Protein AF-A0A1C6CTY9-F1 (afdb_monomer_lite)

Radius of gyration: 16.67 Å; chains: 1; bounding box: 46×25×41 Å

Foldseek 3Di:
DVCLLPVVVVVVPDPDDDDDPDCPDDDDDDPPPPVPPPELVVLVVVLVSLVVQLVVCCVVPVLPLVSLQVNLVSCLLSLLSCVVVDDDPVSVVSNVVSCVNNVVPHDPVSVVLVVQCVVDSVSSSVVCCVVVVSVVRPVD

Sequence (140 aa):
MEDLGIAHKILFDAGQIVYSDEPLYYYYQRDGSTLHTDCIKFFQDRLAMVTERYLFLEKLYPDMLENDAYFVDMALNDYPILYRSALDPESDQLIRHAYQKSRSILSFYNKMRFAFFSRSKALYYFIERRNCNLARYDNC

Structure (mmCIF, N/CA/C/O backbone):
data_AF-A0A1C6CTY9-F1
#
_entry.id   AF-A0A1C6CTY9-F1
#
loop_
_atom_site.group_PDB
_atom_site.id
_atom_site.type_symbol
_atom_site.label_atom_id
_atom_site.label_alt_id
_atom_site.label_comp_id
_atom_site.label_asym_id
_atom_site.label_entity_id
_atom_site.label_seq_id
_atom_site.pdbx_PDB_ins_code
_atom_site.Cartn_x
_atom_site.Cartn_y
_atom_site.Cartn_z
_atom_site.occupancy
_atom_site.B_iso_or_equiv
_atom_site.auth_seq_id
_atom_site.auth_comp_id
_atom_site.auth_asym_id
_atom_site.auth_atom_id
_atom_site.pdbx_PDB_model_num
ATOM 1 N N . MET A 1 1 ? -11.822 4.090 -9.795 1.00 71.00 1 MET A N 1
ATOM 2 C CA . MET A 1 1 ? -10.568 4.421 -9.078 1.00 71.00 1 MET A CA 1
ATOM 3 C C . MET A 1 1 ? -10.811 5.485 -8.020 1.00 71.00 1 MET A C 1
ATOM 5 O O . MET A 1 1 ? -10.257 5.348 -6.945 1.00 71.00 1 MET A O 1
ATOM 9 N N . GLU A 1 2 ? -11.679 6.468 -8.285 1.00 78.31 2 GLU A N 1
ATOM 10 C CA . GLU A 1 2 ? -12.158 7.456 -7.304 1.00 78.31 2 GLU A CA 1
ATOM 11 C C . GLU A 1 2 ? -12.492 6.860 -5.926 1.00 78.31 2 GLU A C 1
ATOM 13 O O . GLU A 1 2 ? -11.983 7.349 -4.921 1.00 78.31 2 GLU A O 1
ATOM 18 N N . ASP A 1 3 ? -13.237 5.750 -5.883 1.00 83.19 3 ASP A N 1
ATOM 19 C CA . ASP A 1 3 ? -13.602 5.077 -4.628 1.00 83.19 3 ASP A CA 1
ATOM 20 C C . ASP A 1 3 ? -12.388 4.777 -3.732 1.00 83.19 3 ASP A C 1
ATOM 22 O O . ASP A 1 3 ? -12.446 4.969 -2.519 1.00 83.19 3 ASP A O 1
ATOM 26 N N . LEU A 1 4 ? -11.255 4.375 -4.325 1.00 76.88 4 LEU A N 1
ATOM 27 C CA . LEU A 1 4 ? -10.017 4.074 -3.600 1.00 76.88 4 LEU A CA 1
ATOM 28 C C . LEU A 1 4 ? -9.423 5.326 -2.932 1.00 76.88 4 LEU A C 1
ATOM 30 O O . LEU A 1 4 ? -8.889 5.248 -1.824 1.00 76.88 4 LEU A O 1
ATOM 34 N N . GLY A 1 5 ? -9.527 6.477 -3.600 1.00 83.81 5 GLY A N 1
ATOM 35 C CA . GLY A 1 5 ? -9.018 7.762 -3.121 1.00 83.81 5 GLY A CA 1
ATOM 36 C C . GLY A 1 5 ? -9.954 8.488 -2.149 1.00 83.81 5 GLY A C 1
ATOM 37 O O . GLY A 1 5 ? -9.490 9.340 -1.394 1.00 83.81 5 GLY A O 1
ATOM 38 N N . ILE A 1 6 ? -11.250 8.158 -2.126 1.00 89.44 6 ILE A N 1
ATOM 39 C CA . ILE A 1 6 ? -12.257 8.908 -1.353 1.00 89.44 6 ILE A CA 1
ATOM 40 C C . ILE A 1 6 ? -12.848 8.119 -0.180 1.00 89.44 6 ILE A C 1
ATOM 42 O O . ILE A 1 6 ? -13.090 8.712 0.872 1.00 89.44 6 ILE A O 1
ATOM 46 N N . ALA A 1 7 ? -13.038 6.800 -0.294 1.00 91.69 7 ALA A N 1
ATOM 47 C CA . ALA A 1 7 ? -13.771 6.022 0.712 1.00 91.69 7 ALA A CA 1
ATOM 48 C C . ALA A 1 7 ? -13.205 6.174 2.134 1.00 91.69 7 ALA A C 1
ATOM 50 O O . ALA A 1 7 ? -13.961 6.305 3.091 1.00 91.69 7 ALA A O 1
ATOM 51 N N . HIS A 1 8 ? -11.877 6.228 2.278 1.00 89.12 8 HIS A N 1
ATOM 52 C CA . HIS A 1 8 ? -11.235 6.388 3.584 1.00 89.12 8 HIS A CA 1
ATOM 53 C C . HIS A 1 8 ? -11.551 7.733 4.257 1.00 89.12 8 HIS A C 1
ATOM 55 O O . HIS A 1 8 ? -11.606 7.788 5.480 1.00 89.12 8 HIS A O 1
ATOM 61 N N . LYS A 1 9 ? -11.791 8.797 3.481 1.00 92.56 9 LYS A N 1
ATOM 62 C CA . LYS A 1 9 ? -12.166 10.121 4.000 1.00 92.56 9 LYS A CA 1
ATOM 63 C C . LYS A 1 9 ? -13.611 10.117 4.488 1.00 92.56 9 LYS A C 1
ATOM 65 O O . LYS A 1 9 ? -13.883 10.571 5.589 1.00 92.56 9 LYS A O 1
ATOM 70 N N . ILE A 1 10 ? -14.511 9.502 3.715 1.00 93.62 10 ILE A N 1
ATOM 71 C CA . ILE A 1 10 ? -15.917 9.323 4.113 1.00 93.62 10 ILE A CA 1
ATOM 72 C C . ILE A 1 10 ? -16.007 8.510 5.408 1.00 93.62 10 ILE A C 1
ATOM 74 O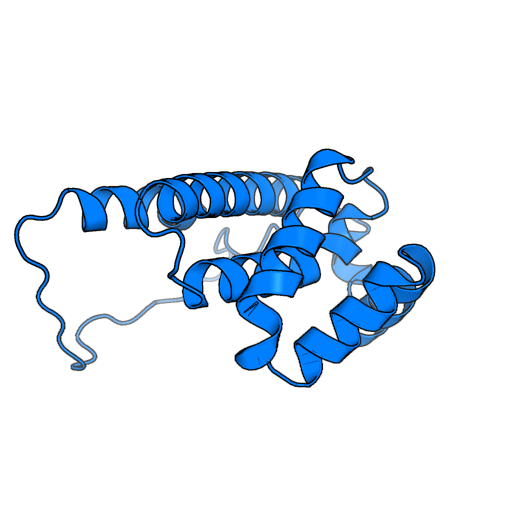 O . ILE A 1 10 ? -16.744 8.879 6.317 1.00 93.62 10 ILE A O 1
ATOM 78 N N . LEU A 1 11 ? -15.251 7.411 5.503 1.00 92.31 11 LEU A N 1
ATOM 79 C CA . LEU A 1 11 ? -15.213 6.589 6.713 1.00 92.31 11 LEU A CA 1
ATOM 80 C C . LEU A 1 11 ? -14.611 7.343 7.902 1.00 92.31 11 LEU A C 1
ATOM 82 O O . LEU A 1 11 ? -15.064 7.147 9.023 1.00 92.31 11 LEU A O 1
ATOM 86 N N . PHE A 1 12 ? -13.615 8.198 7.669 1.00 92.00 12 PHE A N 1
ATOM 87 C CA . PHE A 1 12 ? -13.013 9.014 8.720 1.00 92.00 12 PHE A CA 1
ATOM 88 C C . PHE A 1 12 ? -13.993 10.049 9.293 1.00 92.00 12 PHE A C 1
ATOM 90 O O . PHE A 1 12 ? -14.051 10.223 10.507 1.00 92.00 12 PHE A O 1
ATOM 97 N N . ASP A 1 13 ? -14.796 10.685 8.439 1.00 94.38 13 ASP A N 1
ATOM 98 C CA . ASP A 1 13 ? -15.789 11.684 8.854 1.00 94.38 13 ASP A CA 1
ATOM 99 C C . ASP A 1 13 ? -17.072 11.056 9.443 1.00 94.38 13 ASP A C 1
ATOM 101 O O . ASP A 1 13 ? -17.943 11.761 9.962 1.00 94.38 13 ASP A O 1
ATOM 105 N N . ALA A 1 14 ? -17.223 9.730 9.370 1.00 94.94 14 ALA A N 1
ATOM 106 C CA . ALA A 1 14 ? -18.405 9.035 9.860 1.00 94.94 14 ALA A CA 1
ATOM 107 C C . ALA A 1 14 ? -18.441 8.994 11.399 1.00 94.94 14 ALA A C 1
ATOM 109 O O . ALA A 1 14 ? -17.532 8.489 12.051 1.00 94.94 14 ALA A O 1
ATOM 110 N N . GLY A 1 15 ? -19.550 9.446 11.997 1.00 94.38 15 GLY A N 1
ATOM 111 C CA . GLY A 1 15 ? -19.748 9.372 13.453 1.00 94.38 15 GLY A CA 1
ATOM 112 C C . GLY A 1 15 ? -19.950 7.947 13.988 1.00 94.38 15 GLY A C 1
ATOM 113 O O . GLY A 1 15 ? -19.684 7.681 15.158 1.00 94.38 15 GLY A O 1
ATOM 114 N N . GLN A 1 16 ? -20.415 7.025 13.141 1.00 95.06 16 GLN A N 1
ATOM 115 C CA . GLN A 1 16 ? -20.562 5.606 13.456 1.00 95.06 16 GLN A CA 1
ATOM 116 C C . GLN A 1 16 ? -20.473 4.779 12.171 1.00 95.06 16 GLN A C 1
ATOM 118 O O . GLN A 1 16 ? -21.039 5.151 11.145 1.00 95.06 16 GLN A O 1
ATOM 123 N N . ILE A 1 17 ? -19.799 3.633 12.250 1.00 94.88 17 ILE A N 1
ATOM 124 C CA . ILE A 1 17 ? -19.710 2.650 11.168 1.00 94.88 17 ILE A CA 1
ATOM 125 C C . ILE A 1 17 ? -20.342 1.349 11.668 1.00 94.88 17 ILE A C 1
ATOM 127 O O . ILE A 1 17 ? -20.015 0.877 12.757 1.00 94.88 17 ILE A O 1
ATOM 131 N N . VAL A 1 18 ? -21.252 0.775 10.879 1.00 94.62 18 VAL A N 1
ATOM 132 C CA . VAL A 1 18 ? -21.867 -0.535 11.141 1.00 94.62 18 VAL A CA 1
ATOM 133 C C . VAL A 1 18 ? -21.508 -1.464 9.989 1.00 94.62 18 VAL A C 1
ATOM 135 O O . VAL A 1 18 ? -21.644 -1.091 8.826 1.00 94.62 18 VAL A O 1
ATOM 138 N N . TYR A 1 19 ? -21.038 -2.664 10.318 1.00 93.88 19 TYR A N 1
ATOM 139 C CA . TYR A 1 19 ? -20.644 -3.689 9.358 1.00 93.88 19 TYR A CA 1
ATOM 140 C C . TYR A 1 19 ? -21.528 -4.929 9.522 1.00 93.88 19 TYR A C 1
ATOM 142 O O . TYR A 1 19 ? -21.807 -5.341 10.647 1.00 93.88 19 TYR A O 1
ATOM 150 N N . SER A 1 20 ? -21.951 -5.512 8.400 1.00 94.50 20 SER A N 1
ATOM 151 C CA . SER A 1 20 ? -22.626 -6.809 8.322 1.00 94.50 20 SER A CA 1
ATOM 152 C C . SER A 1 20 ? -21.878 -7.679 7.318 1.00 94.50 20 SER A C 1
ATOM 154 O O . SER A 1 20 ? -21.474 -7.201 6.256 1.00 94.50 20 SER A O 1
ATOM 156 N N . ASP A 1 21 ? -21.680 -8.941 7.674 1.00 94.94 21 ASP A N 1
ATOM 157 C CA . ASP A 1 21 ? -21.068 -9.972 6.839 1.00 94.94 21 ASP A CA 1
ATOM 158 C C . ASP A 1 21 ? -22.083 -10.675 5.920 1.00 94.94 21 ASP A C 1
ATOM 160 O O . ASP A 1 21 ? -21.707 -11.545 5.131 1.00 94.94 21 ASP A O 1
ATOM 164 N N . GLU A 1 22 ? -23.359 -10.279 5.965 1.00 96.44 22 GLU A N 1
ATOM 165 C CA . GLU A 1 22 ? -24.384 -10.816 5.078 1.00 96.44 22 GLU A CA 1
ATOM 166 C C . GLU A 1 22 ? -24.152 -10.354 3.623 1.00 96.44 22 GLU A C 1
ATOM 168 O O . GLU A 1 22 ? -23.985 -9.157 3.360 1.00 96.44 22 GLU A O 1
ATOM 173 N N . PRO A 1 23 ? -24.173 -11.269 2.634 1.00 91.50 23 PRO A N 1
ATOM 174 C CA . PRO A 1 23 ? -23.932 -10.943 1.230 1.00 91.50 23 PRO A CA 1
ATOM 175 C C . PRO A 1 23 ? -25.173 -10.303 0.585 1.00 91.50 23 PRO A C 1
ATOM 177 O O . PRO A 1 23 ? -25.841 -10.901 -0.256 1.00 91.50 23 PRO A O 1
ATOM 180 N N . LEU A 1 24 ? -25.488 -9.072 0.986 1.00 93.94 24 LEU A N 1
ATOM 181 C CA . LEU A 1 24 ? -26.668 -8.327 0.527 1.00 93.94 24 LEU A CA 1
ATOM 182 C C . LEU A 1 24 ? -26.467 -7.638 -0.833 1.00 93.94 24 LEU A C 1
ATOM 184 O O . LEU A 1 24 ? -27.435 -7.210 -1.461 1.00 93.94 24 LEU A O 1
ATOM 188 N N . TYR A 1 25 ? -25.219 -7.515 -1.291 1.00 91.75 25 TYR A N 1
ATOM 189 C CA . TYR A 1 25 ? -24.856 -6.859 -2.545 1.00 91.75 25 TYR A CA 1
ATOM 190 C C . TYR A 1 25 ? -24.024 -7.791 -3.430 1.00 91.75 25 TYR A C 1
ATOM 192 O O . TYR A 1 25 ? -22.994 -8.312 -3.001 1.00 91.75 25 TYR A O 1
ATOM 200 N N . TYR A 1 26 ? -24.445 -7.959 -4.686 1.00 90.19 26 TYR A N 1
ATOM 201 C CA . TYR A 1 26 ? -23.745 -8.773 -5.680 1.00 90.19 26 TYR A CA 1
ATOM 202 C C . TYR A 1 26 ? -23.138 -7.888 -6.765 1.00 90.19 26 TYR A C 1
ATOM 204 O O . TYR A 1 26 ? -23.835 -7.110 -7.417 1.00 90.19 26 TYR A O 1
ATOM 212 N N . TYR A 1 27 ? -21.834 -8.039 -6.990 1.00 87.06 27 TYR A N 1
ATOM 213 C CA . TYR A 1 27 ? -21.138 -7.328 -8.053 1.00 87.06 27 TYR A CA 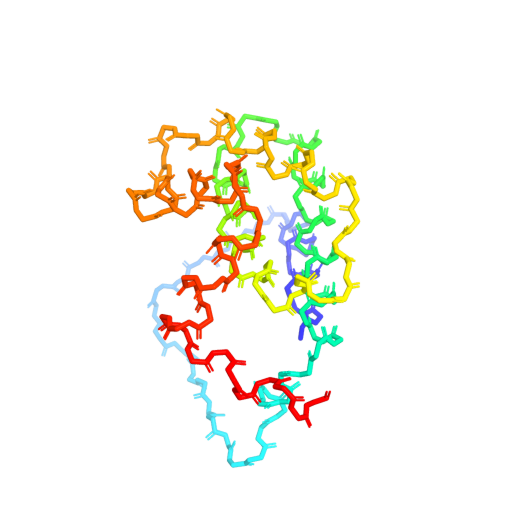1
ATOM 214 C C . TYR A 1 27 ? -21.394 -8.005 -9.405 1.00 87.06 27 TYR A C 1
ATOM 216 O O . TYR A 1 27 ? -20.930 -9.119 -9.649 1.00 87.06 27 TYR A O 1
ATOM 224 N N . TYR A 1 28 ? -22.129 -7.336 -10.295 1.00 85.69 28 TYR A N 1
ATOM 225 C CA . TYR A 1 28 ? -22.361 -7.827 -11.652 1.00 85.69 28 TYR A CA 1
ATOM 226 C C . TYR A 1 28 ? -21.267 -7.327 -12.602 1.00 85.69 28 TYR A C 1
ATOM 228 O O . TYR A 1 28 ? -21.209 -6.144 -12.945 1.00 85.69 28 TYR A O 1
ATOM 236 N N . GLN A 1 29 ? -20.401 -8.236 -13.049 1.00 81.38 29 GLN A N 1
ATOM 237 C CA . GLN A 1 29 ? -19.377 -7.929 -14.041 1.00 81.38 29 GLN A CA 1
ATOM 238 C C . GLN A 1 29 ? -19.972 -8.037 -15.449 1.00 81.38 29 GLN A C 1
ATOM 240 O O . GLN A 1 29 ? -20.293 -9.126 -15.917 1.00 81.38 29 GLN A O 1
ATOM 245 N N . ARG A 1 30 ? -20.123 -6.892 -16.119 1.00 83.44 30 ARG A N 1
ATOM 246 C CA . ARG A 1 30 ? -20.589 -6.817 -17.511 1.00 83.44 30 ARG A CA 1
ATOM 247 C C . ARG A 1 30 ? -19.430 -6.863 -18.507 1.00 83.44 30 ARG A C 1
ATOM 249 O O . ARG A 1 30 ? -18.346 -6.348 -18.216 1.00 83.44 30 ARG A O 1
ATOM 256 N N . ASP A 1 31 ? -19.706 -7.367 -19.706 1.00 79.06 31 ASP A N 1
ATOM 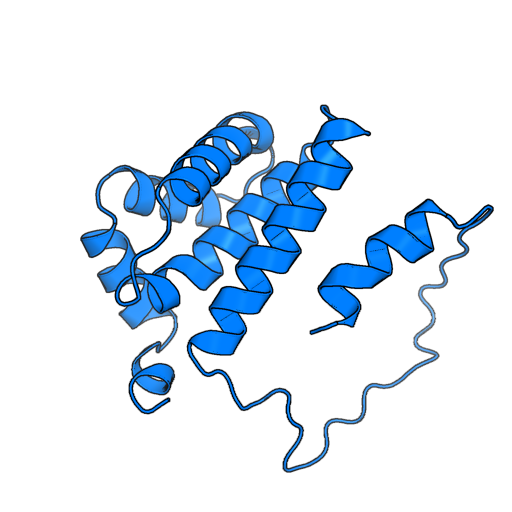257 C CA . ASP A 1 31 ? -18.800 -7.233 -20.848 1.00 79.06 31 ASP A CA 1
ATOM 258 C C . ASP A 1 31 ? -18.517 -5.752 -21.140 1.00 79.06 31 ASP A C 1
ATOM 260 O O . ASP A 1 31 ? -19.409 -4.901 -21.086 1.00 79.06 31 ASP A O 1
ATOM 264 N N . GLY A 1 32 ? -17.250 -5.426 -21.406 1.00 71.12 32 GLY A N 1
ATOM 265 C CA . GLY A 1 32 ? -16.813 -4.045 -21.638 1.00 71.12 32 GLY A CA 1
ATOM 266 C C . GLY A 1 32 ? -16.777 -3.161 -20.385 1.00 71.12 32 GLY A C 1
ATOM 267 O O . GLY A 1 32 ? -16.760 -1.936 -20.504 1.00 71.12 32 GLY A O 1
ATOM 268 N N . SER A 1 33 ? -16.777 -3.739 -19.177 1.00 67.81 33 SER A N 1
ATOM 269 C CA . SER A 1 33 ? -16.517 -2.973 -17.953 1.00 67.81 33 SER A CA 1
ATOM 270 C C . SER A 1 33 ? -15.167 -2.242 -18.034 1.00 67.81 33 SER A C 1
ATOM 272 O O . SER A 1 33 ? -14.145 -2.826 -18.391 1.00 67.81 33 SER A O 1
ATOM 274 N N . THR A 1 34 ? -15.156 -0.959 -17.661 1.00 58.38 34 THR A N 1
ATOM 275 C CA . THR A 1 34 ? -13.976 -0.071 -17.663 1.00 58.38 34 THR A CA 1
ATOM 276 C C . THR A 1 34 ? -12.906 -0.461 -16.644 1.00 58.38 34 THR A C 1
ATOM 278 O O . THR A 1 34 ? -11.831 0.131 -16.633 1.00 58.38 34 THR A O 1
ATOM 281 N N . LEU A 1 35 ? -13.156 -1.494 -15.834 1.00 57.88 35 LEU A N 1
ATOM 282 C CA . LEU A 1 35 ? -12.157 -2.166 -14.998 1.00 57.88 35 LEU A CA 1
ATOM 283 C C . LEU A 1 35 ? -10.987 -2.782 -15.791 1.00 57.88 35 LEU A C 1
ATOM 285 O O . LEU A 1 35 ? -10.069 -3.301 -15.169 1.00 57.88 35 LEU A O 1
ATOM 289 N N . HIS A 1 36 ? -11.022 -2.764 -17.128 1.00 52.97 36 HIS A N 1
ATOM 290 C CA . HIS A 1 36 ? -10.077 -3.485 -17.985 1.00 52.97 36 HIS A CA 1
ATOM 291 C C . HIS A 1 36 ? -9.138 -2.614 -18.829 1.00 52.97 36 HIS A C 1
ATOM 293 O O . HIS A 1 36 ? -8.306 -3.168 -19.547 1.00 52.97 36 HIS A O 1
ATOM 299 N N . THR A 1 37 ? -9.213 -1.282 -18.755 1.00 57.94 37 THR A N 1
ATOM 300 C CA . THR A 1 37 ? -8.252 -0.425 -19.473 1.00 57.94 37 THR A CA 1
ATOM 301 C C . THR A 1 37 ? -7.077 -0.074 -18.563 1.00 57.94 37 THR A C 1
ATOM 303 O O . THR A 1 37 ? -6.898 1.068 -18.143 1.00 57.94 37 THR A O 1
ATOM 306 N N . ASP A 1 38 ? -6.285 -1.092 -18.237 1.00 63.53 38 ASP A N 1
ATOM 307 C CA . ASP A 1 38 ? -5.090 -1.015 -17.395 1.00 63.53 38 ASP A CA 1
ATOM 308 C C . ASP A 1 38 ? -3.912 -0.341 -18.140 1.00 63.53 38 ASP A C 1
ATOM 310 O O . ASP A 1 38 ? -2.872 -0.950 -18.396 1.00 63.53 38 ASP A O 1
ATOM 314 N N . CYS A 1 39 ? -4.065 0.924 -18.534 1.00 74.88 39 CYS A N 1
ATOM 315 C CA . CYS A 1 39 ? -2.973 1.703 -19.127 1.00 74.88 39 CYS A CA 1
ATOM 316 C C . CYS A 1 39 ? -2.005 2.202 -18.041 1.00 74.88 39 CYS A C 1
ATOM 318 O O . CYS A 1 39 ? -2.378 2.325 -16.878 1.00 74.88 39 CYS A O 1
ATOM 320 N N . ILE A 1 40 ? -0.765 2.555 -18.396 1.00 82.38 40 ILE A N 1
ATOM 321 C CA . ILE A 1 40 ? 0.241 3.120 -17.471 1.00 82.38 40 ILE A CA 1
ATOM 322 C C . ILE A 1 40 ? -0.349 4.242 -16.598 1.00 82.38 40 ILE A C 1
ATOM 324 O O . ILE A 1 40 ? -0.092 4.287 -15.393 1.00 82.38 40 ILE A O 1
ATOM 328 N N . LYS A 1 41 ? -1.198 5.099 -17.181 1.00 83.38 41 LYS A N 1
ATOM 329 C CA . LYS A 1 41 ? -1.882 6.188 -16.470 1.00 83.38 41 LYS A CA 1
ATOM 330 C C . LYS A 1 41 ? -2.714 5.694 -15.280 1.00 83.38 41 LYS A C 1
ATOM 332 O O . LYS A 1 41 ? -2.693 6.322 -14.227 1.00 83.38 41 LYS A O 1
ATOM 337 N N . PHE A 1 42 ? -3.365 4.539 -15.409 1.00 84.94 42 PHE A N 1
ATOM 338 C CA . PHE A 1 42 ? -4.121 3.923 -14.321 1.00 84.94 42 PHE A CA 1
ATOM 339 C C . PHE A 1 42 ? -3.225 3.640 -13.105 1.00 84.94 42 PHE A C 1
ATOM 341 O O . PHE A 1 42 ? -3.571 3.969 -11.975 1.00 84.94 42 PHE A O 1
ATOM 348 N N . PHE A 1 43 ? -2.043 3.063 -13.323 1.00 86.25 43 PHE A N 1
ATOM 349 C CA . PHE A 1 43 ? -1.120 2.730 -12.234 1.00 86.25 43 PHE A CA 1
ATOM 350 C C . PHE A 1 43 ? -0.481 3.977 -11.618 1.00 86.25 43 PHE A C 1
ATOM 352 O O . PHE A 1 43 ? -0.254 4.011 -10.412 1.00 86.25 43 PHE A O 1
ATOM 359 N N . GLN A 1 44 ? -0.242 5.022 -12.417 1.00 86.44 44 GLN A N 1
ATOM 360 C CA . GLN A 1 44 ? 0.221 6.315 -11.904 1.00 86.44 44 GLN A CA 1
ATOM 361 C C . GLN A 1 44 ? -0.817 6.942 -10.970 1.00 86.44 44 GLN A C 1
ATOM 363 O O . GLN A 1 44 ? -0.481 7.342 -9.856 1.00 86.44 44 GLN A O 1
ATOM 368 N N . ASP A 1 45 ? -2.078 6.983 -11.402 1.00 87.50 45 ASP A N 1
ATOM 369 C CA . ASP A 1 45 ? -3.168 7.556 -10.612 1.00 87.50 45 ASP A CA 1
ATOM 370 C C . ASP A 1 45 ? -3.426 6.725 -9.346 1.00 87.50 45 ASP A C 1
ATOM 372 O O . ASP A 1 45 ? -3.613 7.281 -8.263 1.00 87.50 45 ASP A O 1
ATOM 376 N N . ARG A 1 46 ? -3.341 5.391 -9.441 1.00 89.06 46 ARG A N 1
ATOM 377 C CA . ARG A 1 46 ? -3.476 4.499 -8.284 1.00 89.06 46 ARG A CA 1
ATOM 378 C C . ARG A 1 46 ? -2.366 4.713 -7.262 1.00 89.06 46 ARG A C 1
ATOM 380 O O . ARG A 1 46 ? -2.673 4.823 -6.075 1.00 89.06 46 ARG A O 1
ATOM 387 N N . LEU A 1 47 ? -1.109 4.795 -7.700 1.00 90.06 47 LEU A N 1
ATOM 388 C CA . LEU A 1 47 ? 0.015 5.063 -6.805 1.00 90.06 47 LEU A CA 1
ATOM 389 C C . LEU A 1 47 ? -0.158 6.419 -6.115 1.00 90.06 47 LEU A C 1
ATOM 391 O O . LEU A 1 47 ? -0.002 6.492 -4.901 1.00 90.06 47 LEU A O 1
ATOM 395 N N . ALA A 1 48 ? -0.558 7.463 -6.848 1.00 90.25 48 ALA A N 1
ATOM 396 C CA . ALA A 1 48 ? -0.815 8.782 -6.271 1.00 90.25 48 ALA A CA 1
ATOM 397 C C . ALA A 1 48 ? -1.906 8.741 -5.184 1.00 90.25 48 ALA A C 1
ATOM 399 O O . ALA A 1 48 ? -1.689 9.241 -4.080 1.00 90.25 48 ALA A O 1
ATOM 400 N N . MET A 1 49 ? -3.041 8.087 -5.451 1.00 91.75 49 MET A N 1
ATOM 401 C CA . MET A 1 49 ? -4.133 7.948 -4.474 1.00 91.75 49 MET A CA 1
ATOM 402 C C . MET A 1 49 ? -3.719 7.136 -3.241 1.00 91.75 49 MET A C 1
ATOM 404 O O . MET A 1 49 ? -4.089 7.466 -2.113 1.00 91.75 49 MET A O 1
ATOM 408 N N . VAL A 1 50 ? -2.944 6.067 -3.436 1.00 92.94 50 VAL A N 1
ATOM 409 C CA . VAL A 1 50 ? -2.450 5.228 -2.338 1.00 92.94 50 VAL A CA 1
ATOM 410 C C . VAL A 1 50 ? -1.412 5.976 -1.497 1.00 92.94 50 VAL A C 1
ATOM 412 O O . VAL A 1 50 ? -1.459 5.871 -0.272 1.00 92.94 50 VAL A O 1
ATOM 415 N N . THR A 1 51 ? -0.543 6.779 -2.116 1.00 93.56 51 THR A N 1
ATOM 416 C CA . THR A 1 51 ? 0.392 7.676 -1.418 1.00 93.56 51 THR A CA 1
ATOM 417 C C . THR A 1 51 ? -0.348 8.738 -0.611 1.00 93.56 51 THR A C 1
ATOM 419 O O . THR A 1 51 ? -0.032 8.939 0.559 1.00 93.56 51 THR A O 1
ATOM 422 N N . GLU A 1 52 ? -1.367 9.382 -1.182 1.00 94.06 52 GLU A N 1
ATOM 423 C CA . GLU A 1 52 ? -2.182 10.365 -0.460 1.00 94.06 52 GLU A CA 1
ATOM 424 C C . GLU A 1 52 ? -2.840 9.739 0.777 1.00 94.06 52 GLU A C 1
ATOM 426 O O . GLU A 1 52 ? -2.707 10.262 1.886 1.00 94.06 52 GLU A O 1
ATOM 431 N N . ARG A 1 53 ? -3.488 8.578 0.612 1.00 94.94 53 ARG A N 1
ATOM 432 C CA . ARG A 1 53 ? -4.096 7.831 1.722 1.00 94.94 53 ARG A CA 1
ATOM 433 C C . ARG A 1 53 ? -3.054 7.445 2.774 1.00 94.94 53 ARG A C 1
ATOM 435 O O . ARG A 1 53 ? -3.333 7.561 3.967 1.00 94.94 53 ARG A O 1
ATOM 442 N N . TYR A 1 54 ? -1.883 6.972 2.341 1.00 95.69 54 TYR A N 1
ATOM 443 C CA . TYR A 1 54 ? -0.788 6.597 3.233 1.00 95.69 54 TYR A CA 1
ATOM 444 C C . TYR A 1 54 ? -0.389 7.775 4.117 1.00 95.69 54 TYR A C 1
ATOM 446 O O . TYR A 1 54 ? -0.446 7.646 5.336 1.00 95.69 54 TYR A O 1
ATOM 454 N N . LEU A 1 55 ? -0.080 8.927 3.515 1.00 96.00 55 LEU A N 1
ATOM 455 C CA . LEU A 1 55 ? 0.340 10.134 4.230 1.00 96.00 55 LEU A CA 1
ATOM 456 C C . LEU A 1 55 ? -0.764 10.692 5.139 1.00 96.00 55 LEU A C 1
ATOM 458 O O . LEU A 1 55 ? -0.477 11.160 6.242 1.00 96.00 55 LEU A O 1
ATOM 462 N N . PHE A 1 56 ? -2.025 10.627 4.705 1.00 95.62 56 PHE A N 1
ATOM 463 C CA . PHE A 1 56 ? -3.170 11.040 5.515 1.00 95.62 56 PHE A CA 1
ATOM 464 C C . PHE A 1 56 ? -3.282 10.211 6.801 1.00 95.62 56 PHE A C 1
ATOM 466 O O . PHE A 1 56 ? -3.360 10.772 7.896 1.00 95.62 56 PHE A O 1
ATOM 473 N N . LEU A 1 57 ? -3.250 8.882 6.679 1.00 95.25 57 LEU A N 1
ATOM 474 C CA . LEU A 1 57 ? -3.363 7.982 7.826 1.00 95.25 57 LEU A CA 1
ATOM 475 C C . LEU A 1 57 ? -2.095 7.969 8.681 1.00 95.25 57 LEU A C 1
ATOM 477 O O . LEU A 1 57 ? -2.215 7.916 9.896 1.00 95.25 57 LEU A O 1
ATOM 481 N N . GLU A 1 58 ? -0.908 8.098 8.087 1.00 96.44 58 GLU A N 1
ATOM 482 C CA . GLU A 1 58 ? 0.368 8.224 8.808 1.00 96.44 58 GLU A CA 1
ATOM 483 C C . GLU A 1 58 ? 0.348 9.426 9.762 1.00 96.44 58 GLU A C 1
ATOM 485 O O . GLU A 1 58 ? 0.795 9.340 10.903 1.00 96.44 58 GLU A O 1
ATOM 490 N N . LYS A 1 59 ? -0.222 10.552 9.314 1.00 96.69 59 LYS A N 1
ATOM 491 C CA . LYS A 1 59 ? -0.334 11.772 10.121 1.00 96.69 59 LYS A CA 1
ATOM 492 C C . LYS A 1 59 ? -1.267 11.610 11.326 1.00 96.69 59 LYS A C 1
ATOM 494 O O . LYS A 1 59 ? -1.036 12.238 12.356 1.00 96.69 59 LYS A O 1
ATOM 499 N N . LEU A 1 60 ? -2.342 10.838 11.182 1.00 95.69 60 LEU A N 1
ATOM 500 C CA . LEU A 1 60 ? -3.384 10.686 12.205 1.00 95.69 60 LEU A CA 1
ATOM 501 C C . LEU A 1 60 ? -3.130 9.495 13.135 1.00 95.69 60 LEU A C 1
ATOM 503 O O . LEU A 1 60 ? -3.415 9.567 14.328 1.00 95.69 60 LEU A O 1
ATOM 507 N N . TYR A 1 61 ? -2.580 8.419 12.582 1.00 95.62 61 TYR A N 1
ATOM 508 C CA . TYR A 1 61 ? -2.365 7.128 13.224 1.00 95.62 61 TYR A CA 1
ATOM 509 C C . TYR A 1 61 ? -0.957 6.607 12.883 1.00 95.62 61 TYR A C 1
ATOM 511 O O . TYR A 1 61 ? -0.820 5.616 12.162 1.00 95.62 61 TYR A O 1
ATOM 519 N N . PRO A 1 62 ? 0.108 7.252 13.396 1.00 95.81 62 PRO A N 1
ATOM 520 C CA . PRO A 1 62 ? 1.489 6.921 13.032 1.00 95.81 62 PRO A CA 1
ATOM 521 C C . PRO A 1 62 ? 1.897 5.486 13.397 1.00 95.81 62 PRO A C 1
ATOM 523 O O . PRO A 1 62 ? 2.803 4.936 12.777 1.00 95.81 62 PRO A O 1
ATOM 526 N N . ASP A 1 63 ? 1.218 4.855 14.355 1.00 96.06 63 ASP A N 1
ATOM 527 C CA . ASP A 1 63 ? 1.507 3.486 14.798 1.00 96.06 63 ASP A CA 1
ATOM 528 C C . ASP A 1 63 ? 0.678 2.409 14.064 1.00 96.06 63 ASP A C 1
ATOM 530 O O . ASP A 1 63 ? 0.801 1.219 14.364 1.00 96.06 63 ASP A O 1
ATOM 534 N N . MET A 1 64 ? -0.171 2.793 13.100 1.00 96.81 64 MET A N 1
ATOM 535 C CA . MET A 1 64 ? -1.017 1.864 12.342 1.00 96.81 64 MET A CA 1
ATOM 536 C C . MET A 1 64 ? -0.205 1.108 11.282 1.00 96.81 64 MET A C 1
ATOM 538 O O . MET A 1 64 ? -0.177 1.477 10.105 1.00 96.81 64 MET A O 1
ATOM 542 N N . LEU A 1 65 ? 0.426 0.007 11.691 1.00 97.69 65 LEU A N 1
ATOM 543 C CA . LEU A 1 65 ? 1.277 -0.805 10.816 1.00 97.69 65 LEU A CA 1
ATOM 544 C C . LEU A 1 65 ? 0.539 -1.335 9.579 1.00 97.69 65 LEU A C 1
ATOM 546 O O . LEU A 1 65 ? 1.159 -1.532 8.534 1.00 97.69 65 LEU A O 1
ATOM 550 N N . GLU A 1 66 ? -0.772 -1.560 9.659 1.00 97.44 66 GLU A N 1
ATOM 551 C CA . GLU A 1 66 ? -1.600 -1.989 8.529 1.00 97.44 66 GLU A CA 1
ATOM 552 C C . GLU A 1 66 ? -1.600 -0.957 7.396 1.00 97.44 66 GLU A C 1
ATOM 554 O O . GLU A 1 66 ? -1.633 -1.338 6.225 1.00 97.44 66 GLU A O 1
ATOM 559 N N . ASN A 1 67 ? -1.525 0.339 7.721 1.00 96.75 67 ASN A N 1
ATOM 560 C CA . ASN A 1 67 ? -1.410 1.398 6.722 1.00 96.75 67 ASN A CA 1
ATOM 561 C C . ASN A 1 67 ? -0.074 1.304 5.977 1.00 96.75 67 ASN A C 1
ATOM 563 O O . ASN A 1 67 ? -0.049 1.312 4.744 1.00 96.75 67 ASN A O 1
ATOM 567 N N . ASP A 1 68 ? 1.018 1.148 6.727 1.00 98.00 68 ASP A N 1
ATOM 568 C CA . ASP A 1 68 ? 2.362 0.962 6.184 1.00 98.00 68 ASP A CA 1
ATOM 569 C C . ASP A 1 68 ? 2.447 -0.303 5.307 1.00 98.00 68 ASP A C 1
ATOM 571 O O . ASP A 1 68 ? 2.956 -0.263 4.185 1.00 98.00 68 ASP A O 1
ATOM 575 N N . ALA A 1 69 ? 1.913 -1.432 5.786 1.00 98.06 69 ALA A N 1
ATOM 576 C CA . ALA A 1 69 ? 1.940 -2.705 5.065 1.00 98.06 69 ALA A CA 1
ATOM 577 C C . ALA A 1 69 ? 1.129 -2.649 3.765 1.00 98.06 69 ALA A C 1
ATOM 579 O O . ALA A 1 69 ? 1.584 -3.151 2.734 1.00 98.06 69 ALA A O 1
ATOM 580 N N . TYR A 1 70 ? -0.052 -2.026 3.811 1.00 96.44 70 TYR A N 1
ATOM 581 C CA . TYR A 1 70 ? -0.899 -1.825 2.641 1.00 96.44 70 TYR A CA 1
ATOM 582 C C . TYR A 1 70 ? -0.204 -0.951 1.591 1.00 96.44 70 TYR A C 1
ATOM 584 O O . TYR A 1 70 ? -0.194 -1.299 0.410 1.00 96.44 70 TYR A O 1
ATOM 592 N N . PHE A 1 71 ? 0.426 0.150 2.018 1.00 96.50 71 PHE A N 1
ATOM 593 C CA . PHE A 1 71 ? 1.180 1.022 1.119 1.00 96.50 71 PHE A CA 1
ATOM 594 C C . PHE A 1 71 ? 2.319 0.267 0.423 1.00 96.50 71 PHE A C 1
ATOM 596 O O . PHE A 1 71 ? 2.451 0.342 -0.799 1.00 96.50 71 PHE A O 1
ATOM 603 N N . VAL A 1 72 ? 3.100 -0.515 1.177 1.00 97.00 72 VAL A N 1
ATOM 604 C CA . VAL A 1 72 ? 4.194 -1.331 0.625 1.00 97.00 72 VAL A CA 1
ATOM 605 C C . VAL A 1 72 ? 3.681 -2.342 -0.396 1.00 97.00 72 VAL A C 1
ATOM 607 O O . VAL A 1 72 ? 4.271 -2.461 -1.468 1.00 97.00 72 VAL A O 1
ATOM 610 N N . ASP A 1 73 ? 2.605 -3.069 -0.088 1.00 95.56 73 ASP A N 1
ATOM 611 C CA . ASP A 1 73 ? 2.046 -4.067 -1.004 1.00 95.56 73 ASP A CA 1
ATOM 612 C C . ASP A 1 73 ? 1.617 -3.434 -2.334 1.00 95.56 73 ASP A C 1
ATOM 614 O O . ASP A 1 73 ? 2.063 -3.857 -3.403 1.00 95.56 73 ASP A O 1
ATOM 618 N N . MET A 1 74 ? 0.828 -2.360 -2.262 1.00 93.44 74 MET A N 1
ATOM 619 C CA . MET A 1 74 ? 0.340 -1.632 -3.433 1.00 93.44 74 MET A CA 1
ATOM 620 C C . MET A 1 74 ? 1.479 -1.030 -4.254 1.00 93.44 74 MET A C 1
ATOM 622 O O . MET A 1 74 ? 1.524 -1.198 -5.472 1.00 93.44 74 MET A O 1
ATOM 626 N N . ALA A 1 75 ? 2.440 -0.375 -3.604 1.00 92.88 75 ALA A N 1
ATOM 627 C CA . ALA A 1 75 ? 3.561 0.234 -4.301 1.00 92.88 75 ALA A CA 1
ATOM 628 C C . ALA A 1 75 ? 4.446 -0.817 -4.987 1.00 92.88 75 ALA A C 1
ATOM 630 O O . ALA A 1 75 ? 4.859 -0.624 -6.131 1.00 92.88 75 ALA A O 1
ATOM 631 N N . LEU A 1 76 ? 4.700 -1.959 -4.337 1.00 92.94 76 LEU A N 1
ATOM 632 C CA . LEU A 1 76 ? 5.435 -3.066 -4.949 1.00 92.94 76 LEU A CA 1
ATOM 633 C C . LEU A 1 76 ? 4.654 -3.700 -6.111 1.00 92.94 76 LEU A C 1
ATOM 635 O O . LEU A 1 76 ? 5.285 -4.078 -7.098 1.00 92.94 76 LEU A O 1
ATOM 639 N N . ASN A 1 77 ? 3.322 -3.783 -6.042 1.00 90.62 77 ASN A N 1
ATOM 640 C CA . ASN A 1 77 ? 2.473 -4.247 -7.150 1.00 90.62 77 ASN A CA 1
ATOM 641 C C . ASN A 1 77 ? 2.563 -3.345 -8.385 1.00 90.62 77 ASN A C 1
ATOM 643 O O . ASN A 1 77 ? 2.638 -3.850 -9.507 1.00 90.62 77 ASN A O 1
ATOM 647 N N . ASP A 1 78 ? 2.608 -2.032 -8.186 1.00 88.94 78 ASP A N 1
ATOM 648 C CA . ASP A 1 78 ? 2.528 -1.060 -9.281 1.00 88.94 78 ASP A CA 1
ATOM 649 C C . ASP A 1 78 ? 3.904 -0.760 -9.877 1.00 88.94 78 ASP A C 1
ATOM 651 O O . ASP A 1 78 ? 4.038 -0.497 -11.076 1.00 88.94 78 ASP A O 1
ATOM 655 N N . TYR A 1 79 ? 4.951 -0.859 -9.056 1.00 88.06 79 TYR A N 1
ATOM 656 C CA . TYR A 1 79 ? 6.313 -0.498 -9.428 1.00 88.06 79 TYR A CA 1
ATOM 657 C C . TYR A 1 79 ? 6.816 -1.151 -10.729 1.00 88.06 79 TYR A C 1
ATOM 659 O O . TYR A 1 79 ? 7.373 -0.437 -11.562 1.00 88.06 79 TYR A O 1
ATOM 667 N N . PRO A 1 80 ? 6.642 -2.465 -10.975 1.00 88.50 80 PRO A N 1
ATOM 668 C CA . PRO A 1 80 ? 7.106 -3.092 -12.209 1.00 88.50 80 PRO A CA 1
ATOM 669 C C . PRO A 1 80 ? 6.459 -2.503 -13.467 1.00 88.50 80 PRO A C 1
ATOM 671 O O . PRO A 1 80 ? 7.082 -2.460 -14.523 1.00 88.50 80 PRO A O 1
ATOM 674 N N . ILE A 1 81 ? 5.224 -2.022 -13.372 1.00 86.94 81 ILE A N 1
ATOM 675 C CA . ILE A 1 81 ? 4.513 -1.425 -14.507 1.00 86.94 81 ILE A CA 1
ATOM 676 C C . ILE A 1 81 ? 5.028 -0.001 -14.734 1.00 86.94 81 ILE A C 1
ATOM 678 O O . ILE A 1 81 ? 5.295 0.402 -15.864 1.00 86.94 81 ILE A O 1
ATOM 682 N N . LEU A 1 82 ? 5.275 0.720 -13.640 1.00 86.88 82 LEU A N 1
ATOM 683 C CA . LEU A 1 82 ? 5.770 2.095 -13.646 1.00 86.88 82 LEU A CA 1
ATOM 684 C C . LEU A 1 82 ? 7.289 2.219 -13.847 1.00 86.88 82 LEU A C 1
ATOM 686 O O . LEU A 1 82 ? 7.803 3.323 -14.028 1.00 86.88 82 LEU A O 1
ATOM 690 N N . TYR A 1 83 ? 8.027 1.106 -13.839 1.00 84.50 83 TYR A N 1
ATOM 691 C CA . TYR A 1 83 ? 9.491 1.097 -13.900 1.00 84.50 83 TYR A CA 1
ATOM 692 C C . TYR A 1 83 ? 10.034 1.886 -15.100 1.00 84.50 83 TYR A C 1
ATOM 694 O O . TYR A 1 83 ? 10.986 2.655 -14.964 1.00 84.50 83 TYR A O 1
ATOM 702 N N . ARG A 1 84 ? 9.403 1.723 -16.271 1.00 77.12 84 ARG A N 1
ATOM 703 C CA . ARG A 1 84 ? 9.796 2.410 -17.511 1.00 77.12 84 ARG A CA 1
ATOM 704 C C . ARG A 1 84 ? 9.315 3.857 -17.592 1.00 77.12 84 ARG A C 1
ATOM 706 O O . ARG A 1 84 ? 9.921 4.635 -18.318 1.00 77.12 84 ARG A O 1
ATOM 713 N N . SER A 1 85 ? 8.270 4.225 -16.853 1.00 72.50 85 SER A N 1
ATOM 714 C CA . SER A 1 85 ? 7.727 5.589 -16.832 1.00 72.50 85 SER A CA 1
ATOM 715 C C . SER A 1 85 ? 8.444 6.519 -15.845 1.00 72.50 85 SER A C 1
ATOM 717 O O . SER A 1 85 ? 7.954 7.616 -15.614 1.00 72.50 85 SER A O 1
ATOM 719 N N . ALA A 1 86 ? 9.591 6.086 -15.302 1.00 62.22 86 ALA A N 1
ATOM 720 C CA . ALA A 1 86 ? 10.361 6.732 -14.238 1.00 62.22 86 ALA A CA 1
ATOM 721 C C . ALA A 1 86 ? 9.542 6.924 -12.950 1.00 62.22 86 ALA A C 1
ATOM 723 O O . ALA A 1 86 ? 8.710 7.818 -12.839 1.00 62.22 86 ALA A O 1
ATOM 724 N N . LEU A 1 87 ? 9.796 6.077 -11.947 1.00 67.81 87 LEU A N 1
ATOM 725 C CA . LEU A 1 87 ? 9.244 6.312 -10.616 1.00 67.81 87 LEU A CA 1
ATOM 726 C C . LEU A 1 87 ? 9.907 7.549 -10.004 1.00 67.81 87 LEU A C 1
ATOM 728 O O . LEU A 1 87 ? 11.133 7.689 -10.067 1.00 67.81 87 LEU A O 1
ATOM 732 N N . ASP A 1 88 ? 9.105 8.399 -9.381 1.00 71.75 88 ASP A N 1
ATOM 733 C CA . ASP A 1 88 ? 9.602 9.549 -8.645 1.00 71.75 88 ASP A CA 1
ATOM 734 C C . ASP A 1 88 ? 10.511 9.086 -7.461 1.00 71.75 88 ASP A C 1
ATOM 736 O O . ASP A 1 88 ? 10.224 8.066 -6.817 1.00 71.75 88 ASP A O 1
ATOM 740 N N . PRO A 1 89 ? 11.644 9.766 -7.183 1.00 74.62 89 PRO A N 1
ATOM 741 C CA . PRO A 1 89 ? 12.531 9.431 -6.064 1.00 74.62 89 PRO A CA 1
ATOM 742 C C . PRO A 1 89 ? 11.884 9.485 -4.670 1.00 74.62 89 PRO A C 1
ATOM 744 O O . PRO A 1 89 ? 12.306 8.731 -3.792 1.00 74.62 89 PRO A O 1
ATOM 747 N N . GLU A 1 90 ? 10.889 10.344 -4.456 1.00 83.00 90 GLU A N 1
ATOM 748 C CA . GLU A 1 90 ? 10.142 10.486 -3.201 1.00 83.00 90 GLU A CA 1
ATOM 749 C C . GLU A 1 90 ? 9.372 9.200 -2.881 1.00 83.00 90 GLU A C 1
ATOM 751 O O . GLU A 1 90 ? 9.484 8.656 -1.780 1.00 83.00 90 GLU A O 1
ATOM 756 N N . SER A 1 91 ? 8.709 8.617 -3.882 1.00 83.50 91 SER A N 1
ATOM 757 C CA . SER A 1 91 ? 8.017 7.333 -3.761 1.00 83.50 91 SER A CA 1
ATOM 758 C C . SER A 1 91 ? 8.948 6.202 -3.300 1.00 83.50 91 SER A C 1
ATOM 760 O O . SER A 1 91 ? 8.554 5.381 -2.474 1.00 83.50 91 SER A O 1
ATOM 762 N N . ASP A 1 92 ? 10.206 6.152 -3.761 1.00 88.44 92 ASP A N 1
ATOM 763 C CA . ASP A 1 92 ? 11.175 5.139 -3.297 1.00 88.44 92 ASP A CA 1
ATOM 764 C C . ASP A 1 92 ? 11.464 5.256 -1.796 1.00 88.44 92 ASP A C 1
ATOM 766 O O . ASP A 1 92 ? 11.527 4.245 -1.088 1.00 88.44 92 ASP A O 1
ATOM 770 N N . GLN A 1 93 ? 11.626 6.487 -1.309 1.00 92.56 93 GLN A N 1
ATOM 771 C CA . GLN A 1 93 ? 11.902 6.756 0.099 1.00 92.56 93 GLN A CA 1
ATOM 772 C C . GLN A 1 93 ? 10.706 6.384 0.972 1.00 92.56 93 GLN A C 1
ATOM 774 O O . GLN A 1 93 ? 10.888 5.701 1.983 1.00 92.56 93 GLN A O 1
ATOM 779 N N . LEU A 1 94 ? 9.493 6.744 0.545 1.00 94.88 94 LEU A N 1
ATOM 780 C CA . LEU A 1 94 ? 8.259 6.385 1.244 1.00 94.88 94 LEU A CA 1
ATOM 781 C C . LEU A 1 94 ? 8.095 4.865 1.350 1.00 94.88 94 LEU A C 1
ATOM 783 O O . LEU A 1 94 ? 7.809 4.354 2.431 1.00 94.88 94 LEU A O 1
ATOM 787 N N . ILE A 1 95 ? 8.354 4.117 0.270 1.00 95.25 95 ILE A N 1
ATOM 788 C CA . ILE A 1 95 ? 8.261 2.645 0.283 1.00 95.25 95 ILE A CA 1
ATOM 789 C C . ILE A 1 95 ? 9.254 2.051 1.287 1.00 95.25 95 ILE A C 1
ATOM 791 O O . ILE A 1 95 ? 8.919 1.127 2.030 1.00 95.25 95 ILE A O 1
ATOM 795 N N . ARG A 1 96 ? 10.485 2.574 1.334 1.00 96.00 96 ARG A N 1
ATOM 796 C CA . ARG A 1 96 ? 11.508 2.115 2.287 1.00 96.00 96 ARG A CA 1
ATOM 797 C C . ARG A 1 96 ? 11.127 2.428 3.729 1.00 96.00 96 ARG A C 1
ATOM 799 O O . ARG A 1 96 ? 11.317 1.563 4.583 1.00 96.00 96 ARG A O 1
ATOM 806 N N . HIS A 1 97 ? 10.598 3.620 3.984 1.00 96.69 97 HIS A N 1
ATOM 807 C CA . HIS A 1 97 ? 10.129 4.038 5.302 1.00 96.69 97 HIS A CA 1
ATOM 808 C C . HIS A 1 97 ? 8.986 3.140 5.797 1.00 96.69 97 HIS A C 1
ATOM 810 O O . HIS A 1 97 ? 9.117 2.482 6.831 1.00 96.69 97 HIS A O 1
ATOM 816 N N . ALA A 1 98 ? 7.922 3.008 5.001 1.00 97.62 98 ALA A N 1
ATOM 817 C CA . ALA A 1 98 ? 6.771 2.170 5.328 1.00 97.62 98 ALA A CA 1
ATOM 818 C C . ALA A 1 98 ? 7.163 0.694 5.514 1.00 97.62 98 ALA A C 1
ATOM 820 O O . ALA A 1 98 ? 6.697 0.024 6.439 1.00 97.62 98 ALA A O 1
ATOM 821 N N . TYR A 1 99 ? 8.083 0.172 4.692 1.00 98.00 99 TYR A N 1
ATOM 822 C CA . TYR A 1 99 ? 8.595 -1.192 4.857 1.00 98.00 99 TYR A CA 1
ATOM 823 C C . TYR A 1 99 ? 9.307 -1.386 6.195 1.00 98.00 99 TYR A C 1
ATOM 825 O O . TYR A 1 99 ? 9.123 -2.418 6.839 1.00 98.00 99 TYR A O 1
ATOM 833 N N . GLN A 1 100 ? 10.132 -0.427 6.624 1.00 97.38 100 GLN A N 1
ATOM 834 C CA . GLN A 1 100 ? 10.848 -0.534 7.896 1.00 97.38 100 GLN A CA 1
ATOM 835 C C . GLN A 1 100 ? 9.879 -0.630 9.076 1.00 97.38 100 GLN A C 1
ATOM 837 O O . GLN A 1 100 ? 10.081 -1.489 9.937 1.00 97.38 100 GLN A O 1
ATOM 842 N N . LYS A 1 101 ? 8.811 0.176 9.072 1.00 97.81 101 LYS A N 1
ATOM 843 C CA . LYS A 1 101 ? 7.760 0.153 10.099 1.00 97.81 101 LYS A CA 1
ATOM 844 C C . LYS A 1 101 ? 6.965 -1.155 10.087 1.00 97.81 101 LYS A C 1
ATOM 846 O O . LYS A 1 101 ? 6.857 -1.829 11.107 1.00 97.81 101 LYS A O 1
ATOM 851 N N . SER A 1 102 ? 6.473 -1.570 8.920 1.00 98.00 102 SER A N 1
ATOM 852 C CA . SER A 1 102 ? 5.564 -2.723 8.776 1.00 98.00 102 SER A CA 1
ATOM 853 C C . SER A 1 102 ? 6.243 -4.087 8.634 1.00 98.00 102 SER A C 1
ATOM 855 O O . SER A 1 102 ? 5.562 -5.110 8.495 1.00 98.00 102 SER A O 1
ATOM 857 N N . ARG A 1 103 ? 7.581 -4.159 8.669 1.00 97.50 103 ARG A N 1
ATOM 858 C CA . ARG A 1 103 ? 8.335 -5.396 8.392 1.00 97.50 103 ARG A CA 1
ATOM 859 C C . ARG A 1 103 ? 7.854 -6.598 9.206 1.00 97.50 103 ARG A C 1
ATOM 861 O O . ARG A 1 103 ? 7.905 -7.718 8.702 1.00 97.50 103 ARG A O 1
ATOM 868 N N . SER A 1 104 ? 7.428 -6.412 10.452 1.00 97.19 104 SER A N 1
ATOM 869 C CA . SER A 1 104 ? 6.956 -7.504 11.315 1.00 97.19 104 SER A CA 1
ATOM 870 C C . SER A 1 104 ? 5.726 -8.211 10.737 1.00 97.19 104 SER A C 1
ATOM 872 O O . SER A 1 104 ? 5.718 -9.441 10.684 1.00 97.19 104 SER A O 1
ATOM 874 N N . ILE A 1 105 ? 4.758 -7.452 10.221 1.00 97.50 105 ILE A N 1
ATOM 875 C CA . ILE A 1 105 ? 3.456 -7.959 9.763 1.00 97.50 105 ILE A CA 1
ATOM 876 C C . ILE A 1 105 ? 3.408 -8.292 8.266 1.00 97.50 105 ILE A C 1
ATOM 878 O O . ILE A 1 105 ? 2.494 -8.977 7.813 1.00 97.50 105 ILE A O 1
ATOM 882 N N . LEU A 1 106 ? 4.402 -7.855 7.486 1.00 97.00 106 LEU A N 1
ATOM 883 C CA . LEU A 1 106 ? 4.466 -8.172 6.059 1.00 97.00 106 LEU A CA 1
ATOM 884 C C . LEU A 1 106 ? 4.607 -9.680 5.803 1.00 97.00 106 LEU A C 1
ATOM 886 O O . LEU A 1 106 ? 5.384 -10.386 6.461 1.00 97.00 106 LEU A O 1
ATOM 890 N N . SER A 1 107 ? 3.913 -10.153 4.766 1.00 95.88 107 SER A N 1
ATOM 891 C CA . SER A 1 107 ? 4.032 -11.524 4.274 1.00 95.88 107 SER A CA 1
ATOM 892 C C . SER A 1 107 ? 5.468 -11.836 3.833 1.00 95.88 107 SER A C 1
ATOM 894 O O . SER A 1 107 ? 6.234 -10.951 3.437 1.00 95.88 107 SER A O 1
ATOM 896 N N . PHE A 1 108 ? 5.847 -13.117 3.866 1.00 95.94 108 PHE A N 1
ATOM 897 C CA . PHE A 1 108 ? 7.143 -13.553 3.334 1.00 95.94 108 PHE A CA 1
ATOM 898 C C . PHE A 1 108 ? 7.321 -13.140 1.865 1.00 95.94 108 PHE A C 1
ATOM 900 O O . PHE A 1 108 ? 8.394 -12.684 1.474 1.00 95.94 108 PHE A O 1
ATOM 907 N N . TYR A 1 109 ? 6.246 -13.227 1.079 1.00 92.75 109 TYR A N 1
ATOM 908 C CA . TYR A 1 109 ? 6.232 -12.806 -0.317 1.00 92.75 109 TYR A CA 1
ATOM 909 C C . TYR A 1 109 ? 6.609 -11.325 -0.476 1.00 92.75 109 TYR A C 1
ATOM 911 O O . TYR A 1 109 ? 7.552 -11.010 -1.201 1.00 92.75 109 TYR A O 1
ATOM 919 N N . ASN A 1 110 ? 5.979 -10.420 0.278 1.00 94.50 110 ASN A N 1
ATOM 920 C CA . ASN A 1 110 ? 6.296 -8.989 0.201 1.00 94.50 110 ASN A CA 1
ATOM 921 C C . ASN A 1 110 ? 7.691 -8.652 0.735 1.00 94.50 110 ASN A C 1
ATOM 923 O O . ASN A 1 110 ? 8.366 -7.787 0.179 1.00 94.50 110 ASN A O 1
ATOM 927 N N . LYS A 1 111 ? 8.185 -9.385 1.738 1.00 97.31 111 LYS A N 1
ATOM 928 C CA . LYS A 1 111 ? 9.582 -9.275 2.192 1.00 97.31 111 LYS A CA 1
ATOM 929 C C . LYS A 1 111 ? 10.570 -9.641 1.081 1.00 97.31 111 LYS A C 1
ATOM 931 O O . LYS A 1 111 ? 11.553 -8.928 0.883 1.00 97.31 111 LYS A O 1
ATOM 936 N N . MET A 1 112 ? 10.299 -10.710 0.331 1.00 95.06 112 MET A N 1
ATOM 937 C CA . MET A 1 112 ? 11.123 -11.118 -0.812 1.00 95.06 112 MET A CA 1
ATOM 938 C C . MET A 1 112 ? 11.081 -10.092 -1.946 1.00 95.06 112 MET A C 1
ATOM 940 O O . MET A 1 112 ? 12.131 -9.707 -2.462 1.00 95.06 112 MET A O 1
ATOM 944 N N . ARG A 1 113 ? 9.893 -9.592 -2.296 1.00 94.50 113 ARG A N 1
ATOM 945 C CA . ARG A 1 113 ? 9.730 -8.537 -3.309 1.00 94.50 113 ARG A CA 1
ATOM 946 C C . ARG A 1 113 ? 10.497 -7.278 -2.938 1.00 94.50 113 ARG A C 1
ATOM 948 O O . ARG A 1 113 ? 11.279 -6.784 -3.747 1.00 94.50 113 ARG A O 1
ATOM 955 N N . PHE A 1 114 ? 10.370 -6.825 -1.691 1.00 95.81 114 PHE A N 1
ATOM 956 C CA . PHE A 1 114 ? 11.134 -5.687 -1.194 1.00 95.81 114 PHE A CA 1
ATOM 957 C C . PHE A 1 114 ? 12.650 -5.942 -1.228 1.00 95.81 114 PHE A C 1
ATOM 959 O O . PHE A 1 114 ? 13.422 -5.049 -1.577 1.00 95.81 114 PHE A O 1
ATOM 966 N N . ALA A 1 115 ? 13.113 -7.155 -0.916 1.00 96.06 115 ALA A N 1
ATOM 967 C CA . ALA A 1 115 ? 14.533 -7.495 -1.007 1.00 96.06 115 ALA A CA 1
ATOM 968 C C . ALA A 1 115 ? 15.071 -7.346 -2.444 1.00 96.06 115 ALA A C 1
ATOM 970 O O . ALA A 1 115 ? 16.138 -6.758 -2.635 1.00 96.06 115 ALA A O 1
ATOM 971 N N . PHE A 1 116 ? 14.322 -7.792 -3.457 1.00 94.56 116 PHE A N 1
ATOM 972 C CA . PHE A 1 116 ? 14.692 -7.588 -4.861 1.00 94.56 116 PHE A CA 1
ATOM 973 C C . PHE A 1 116 ? 14.626 -6.113 -5.258 1.00 94.56 116 PHE A C 1
ATOM 975 O O . PHE A 1 116 ? 15.602 -5.591 -5.799 1.00 94.56 116 PHE A O 1
ATOM 982 N N . PHE A 1 117 ? 13.526 -5.433 -4.928 1.00 92.94 117 PHE A N 1
ATOM 983 C CA . PHE A 1 117 ? 13.326 -4.004 -5.177 1.00 92.94 117 PHE A CA 1
ATOM 984 C C . PHE A 1 117 ? 14.468 -3.152 -4.604 1.00 92.94 117 PHE A C 1
ATOM 986 O O . PHE A 1 117 ? 15.059 -2.332 -5.306 1.00 92.94 117 PHE A O 1
ATOM 993 N N . SER A 1 118 ? 14.829 -3.394 -3.342 1.00 92.50 118 SER A N 1
ATOM 994 C CA . SER A 1 118 ? 15.841 -2.625 -2.616 1.00 92.50 118 SER A CA 1
ATOM 995 C C . SER A 1 118 ? 17.262 -2.843 -3.137 1.00 92.50 118 SER A C 1
ATOM 997 O O . SER A 1 118 ? 18.074 -1.920 -3.047 1.00 92.50 118 SER A O 1
ATOM 999 N N . ARG A 1 119 ? 17.554 -4.036 -3.679 1.00 92.94 119 ARG A N 1
ATOM 1000 C CA . ARG A 1 119 ? 18.850 -4.409 -4.271 1.00 92.94 119 ARG A CA 1
ATOM 1001 C C . ARG A 1 119 ? 18.994 -3.908 -5.701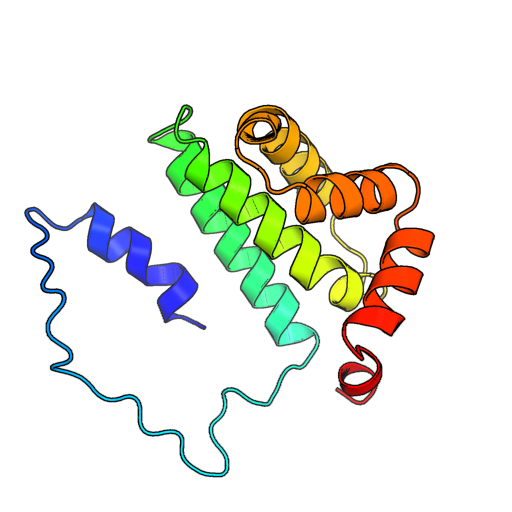 1.00 92.94 119 ARG A C 1
ATOM 1003 O O . ARG A 1 119 ? 20.041 -3.377 -6.055 1.00 92.94 119 ARG A O 1
ATOM 1010 N N . SER A 1 120 ? 17.985 -4.136 -6.537 1.00 91.62 120 SER A N 1
ATOM 1011 C CA . SER A 1 120 ? 17.999 -3.737 -7.940 1.00 91.62 120 SER A CA 1
ATOM 1012 C C . SER A 1 120 ? 16.581 -3.628 -8.483 1.00 91.62 120 SER A C 1
ATOM 1014 O O . SER A 1 120 ? 15.896 -4.620 -8.729 1.00 91.62 120 SER A O 1
ATOM 1016 N N . LYS A 1 121 ? 16.188 -2.387 -8.762 1.00 89.56 121 LYS A N 1
ATOM 1017 C CA . LYS A 1 121 ? 14.928 -2.033 -9.419 1.00 89.56 121 LYS A CA 1
ATOM 1018 C C . LYS A 1 121 ? 14.739 -2.748 -10.762 1.00 89.56 121 LYS A C 1
ATOM 1020 O O . LYS A 1 121 ? 13.650 -3.227 -11.055 1.00 89.56 121 LYS A O 1
ATOM 1025 N N . ALA A 1 122 ? 15.818 -2.880 -11.540 1.00 89.62 122 ALA A N 1
ATOM 1026 C CA . ALA A 1 122 ? 15.816 -3.580 -12.824 1.00 89.62 122 ALA A CA 1
ATOM 1027 C C . ALA A 1 122 ? 15.592 -5.093 -12.665 1.00 89.62 122 ALA A C 1
ATOM 1029 O O . ALA A 1 122 ? 14.828 -5.693 -13.420 1.00 89.62 122 ALA A O 1
ATOM 1030 N N . LEU A 1 123 ? 16.237 -5.709 -11.667 1.00 90.19 123 LEU A N 1
ATOM 1031 C CA . LEU A 1 123 ? 16.050 -7.129 -11.364 1.00 90.19 123 LEU A CA 1
ATOM 1032 C C . LEU A 1 123 ? 14.625 -7.399 -10.881 1.00 90.19 123 LEU A C 1
ATOM 1034 O O . LEU A 1 123 ? 13.990 -8.342 -11.345 1.00 90.19 123 LEU A O 1
ATOM 1038 N N . TYR A 1 124 ? 14.120 -6.555 -9.981 1.00 92.31 124 TYR A N 1
ATOM 1039 C CA . TYR A 1 124 ? 12.752 -6.643 -9.489 1.00 92.31 124 TYR A CA 1
ATOM 1040 C C . TYR A 1 124 ? 11.733 -6.548 -10.629 1.00 92.31 124 TYR A C 1
ATOM 1042 O O . TYR A 1 124 ? 10.892 -7.433 -10.776 1.00 92.31 124 TYR A O 1
ATOM 1050 N N . TYR A 1 125 ? 11.883 -5.546 -11.501 1.00 90.06 125 TYR A N 1
ATOM 1051 C CA . TYR A 1 125 ? 11.090 -5.412 -12.721 1.00 90.06 125 TYR A CA 1
ATOM 1052 C C . TYR A 1 125 ? 11.115 -6.684 -13.579 1.00 90.06 125 TYR A C 1
ATOM 1054 O O . TYR A 1 125 ? 10.066 -7.164 -14.000 1.00 90.06 125 TYR A O 1
ATOM 1062 N N . PHE A 1 126 ? 12.298 -7.255 -13.826 1.00 89.25 126 PHE A N 1
ATOM 1063 C CA . PHE A 1 126 ? 12.438 -8.449 -14.659 1.00 89.25 126 PHE A CA 1
ATOM 1064 C C . PHE A 1 126 ? 11.718 -9.672 -14.068 1.00 89.25 126 PHE A C 1
ATOM 1066 O O . PHE A 1 126 ? 11.040 -10.399 -14.797 1.00 89.25 126 PHE A O 1
ATOM 1073 N N . ILE A 1 127 ? 11.838 -9.885 -12.754 1.00 89.19 127 ILE A N 1
ATOM 1074 C CA . ILE A 1 127 ? 11.183 -10.993 -12.045 1.00 89.19 127 ILE A CA 1
ATOM 1075 C C . ILE A 1 127 ? 9.657 -10.836 -12.099 1.00 89.19 127 ILE A C 1
ATOM 1077 O O . ILE A 1 127 ? 8.956 -11.749 -12.540 1.00 89.19 127 ILE A O 1
ATOM 1081 N N . GLU A 1 128 ? 9.137 -9.670 -11.714 1.00 89.31 128 GLU A N 1
ATOM 1082 C CA . GLU A 1 128 ? 7.690 -9.425 -11.653 1.00 89.31 128 GLU A CA 1
ATOM 1083 C C . GLU A 1 128 ? 7.048 -9.395 -13.044 1.00 89.31 128 GLU A C 1
ATOM 1085 O O . GLU A 1 128 ? 5.934 -9.886 -13.223 1.00 89.31 128 GLU A O 1
ATOM 1090 N N . ARG A 1 129 ? 7.763 -8.907 -14.066 1.00 83.69 129 ARG A N 1
ATOM 1091 C CA . ARG A 1 129 ? 7.297 -8.943 -15.460 1.00 83.69 129 ARG A CA 1
ATOM 1092 C C . ARG A 1 129 ? 6.983 -10.352 -15.935 1.00 83.69 129 ARG A C 1
ATOM 1094 O O . ARG A 1 129 ? 6.002 -10.537 -16.656 1.00 83.69 129 ARG A O 1
ATOM 1101 N N . ARG A 1 130 ? 7.785 -11.330 -15.514 1.00 82.00 130 ARG A N 1
ATOM 1102 C CA . ARG A 1 130 ? 7.556 -12.745 -15.813 1.00 82.00 130 ARG A CA 1
ATOM 1103 C C . ARG A 1 130 ? 6.426 -13.332 -14.967 1.00 82.00 1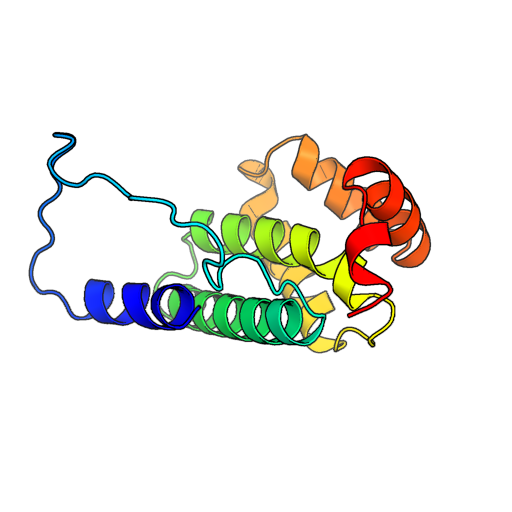30 ARG A C 1
ATOM 1105 O O . ARG A 1 130 ? 5.584 -14.032 -15.517 1.00 82.00 130 ARG A O 1
ATOM 1112 N N . ASN A 1 131 ? 6.401 -13.046 -13.666 1.00 81.81 131 ASN A N 1
ATOM 1113 C CA . ASN A 1 131 ? 5.425 -13.627 -12.737 1.00 81.81 131 ASN A CA 1
ATOM 1114 C C . ASN A 1 131 ? 3.992 -13.132 -12.986 1.00 81.81 131 ASN A C 1
ATOM 1116 O O . ASN A 1 131 ? 3.050 -13.913 -12.899 1.00 81.81 131 ASN A O 1
ATOM 1120 N N . CYS A 1 132 ? 3.832 -11.853 -13.330 1.00 74.50 132 CYS A N 1
ATOM 1121 C CA . CYS A 1 132 ? 2.532 -11.184 -13.426 1.00 74.50 132 CYS A CA 1
ATOM 1122 C C . CYS A 1 132 ? 2.061 -10.970 -14.876 1.00 74.50 132 CYS A C 1
ATOM 1124 O O . CYS A 1 132 ? 1.118 -10.216 -15.107 1.00 74.50 132 CYS A O 1
ATOM 1126 N N . ASN A 1 133 ? 2.727 -11.596 -15.858 1.00 74.62 133 ASN A N 1
ATOM 1127 C CA . ASN A 1 133 ? 2.463 -11.432 -17.293 1.00 74.62 133 ASN A CA 1
ATOM 1128 C C . ASN A 1 133 ? 2.290 -9.954 -17.706 1.00 74.62 133 ASN A C 1
ATOM 1130 O O . ASN A 1 133 ? 1.335 -9.575 -18.390 1.00 74.62 133 ASN A O 1
ATOM 1134 N N . LEU A 1 134 ? 3.220 -9.095 -17.272 1.00 73.50 134 LEU A N 1
ATOM 1135 C CA . LEU A 1 134 ? 3.103 -7.642 -17.459 1.00 73.50 134 LEU A CA 1
ATOM 1136 C C . LEU A 1 134 ? 3.241 -7.203 -18.927 1.00 73.50 134 LEU A C 1
ATOM 1138 O O . LEU A 1 134 ? 3.014 -6.038 -19.234 1.00 73.50 134 LEU A O 1
ATOM 1142 N N . ALA A 1 135 ? 3.576 -8.121 -19.843 1.00 68.62 135 ALA A N 1
ATOM 1143 C CA . ALA A 1 135 ? 3.624 -7.862 -21.284 1.00 68.62 135 ALA A CA 1
ATOM 1144 C C . ALA A 1 135 ? 2.278 -7.371 -21.848 1.00 68.62 135 ALA A C 1
ATOM 1146 O O . ALA A 1 135 ? 2.247 -6.668 -22.853 1.00 68.62 135 ALA A O 1
ATOM 1147 N N . ARG A 1 136 ? 1.161 -7.678 -21.173 1.00 71.44 136 ARG A N 1
ATOM 1148 C CA . ARG A 1 136 ? -0.170 -7.182 -21.554 1.00 71.44 136 ARG A CA 1
ATOM 1149 C C . ARG A 1 136 ? -0.306 -5.654 -21.510 1.00 71.44 136 ARG A C 1
ATOM 1151 O O . ARG A 1 136 ? -1.194 -5.126 -22.166 1.00 71.44 136 ARG A O 1
ATOM 1158 N N . TYR A 1 137 ? 0.569 -4.963 -20.778 1.00 71.19 137 TYR A N 1
ATOM 1159 C CA . TYR A 1 137 ? 0.555 -3.504 -20.641 1.00 71.19 137 TYR A CA 1
ATOM 1160 C C . TYR A 1 137 ? 1.515 -2.787 -21.602 1.00 71.19 137 TYR A C 1
ATOM 1162 O O . TYR A 1 137 ? 1.595 -1.565 -21.570 1.00 71.19 137 TYR A O 1
ATOM 1170 N N . ASP A 1 138 ? 2.259 -3.512 -22.449 1.00 68.38 138 ASP A N 1
ATOM 1171 C CA . ASP A 1 138 ? 3.225 -2.892 -23.372 1.00 68.38 138 ASP A CA 1
ATOM 1172 C C . ASP A 1 138 ? 2.556 -2.094 -24.507 1.00 68.38 138 ASP A C 1
ATOM 1174 O O . ASP A 1 138 ? 3.195 -1.223 -25.089 1.00 68.38 138 ASP A O 1
ATOM 1178 N N . ASN A 1 139 ? 1.295 -2.407 -24.832 1.00 63.12 139 ASN A N 1
ATOM 1179 C CA . ASN A 1 139 ? 0.534 -1.801 -25.935 1.00 63.12 139 ASN A CA 1
ATOM 1180 C C . ASN A 1 139 ? -0.510 -0.776 -25.457 1.00 63.12 139 ASN A C 1
ATOM 1182 O O . ASN A 1 139 ? -1.442 -0.462 -26.199 1.00 63.12 139 ASN A O 1
ATOM 1186 N N . CYS A 1 140 ? -0.403 -0.326 -24.207 1.00 60.62 140 CYS A N 1
ATOM 1187 C CA . CYS A 1 140 ? -1.271 0.697 -23.632 1.00 60.62 140 CYS A CA 1
ATOM 1188 C C . CYS A 1 140 ? -0.687 2.101 -23.755 1.00 60.62 140 CYS A C 1
ATOM 1190 O O . CYS A 1 140 ? 0.552 2.246 -23.670 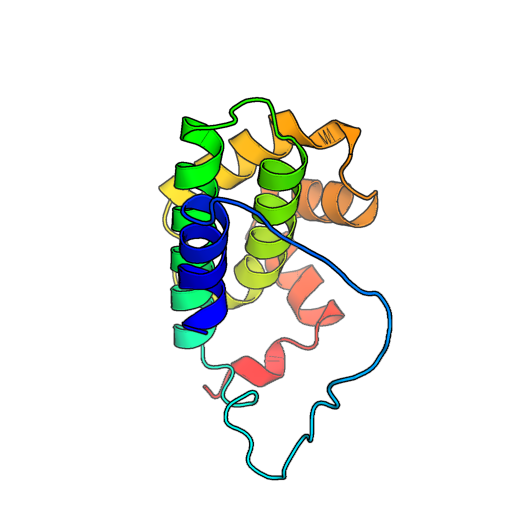1.00 60.62 140 CYS A O 1
#

Secondary structure (DSSP, 8-state):
-HHHHHHHHHHHH-S------S--------TT-GGG---HHHHHHHHHHHHHHHHHHHHH-TT-HHHHHHHHHHHHHHHHHHGGG---HHHHHHHHHHHHHHTTTS-HHHHHHHHHHHH-HHHHHHHHHHHTTGGGGTT-

pLDDT: mean 87.79, std 10.52, range [52.97, 98.06]